Protein AF-A0A847XAD4-F1 (afdb_monomer_lite)

Structure (mmCIF, N/CA/C/O backbone):
data_AF-A0A847XAD4-F1
#
_entry.id   AF-A0A847XAD4-F1
#
loop_
_atom_site.group_PDB
_atom_site.id
_atom_site.type_symbol
_atom_site.label_atom_id
_atom_site.label_alt_id
_atom_site.label_comp_id
_atom_site.label_asym_id
_atom_site.label_entity_id
_atom_site.label_seq_id
_atom_site.pdbx_PDB_ins_code
_atom_site.Cartn_x
_atom_site.Cartn_y
_atom_site.Cartn_z
_atom_site.occupancy
_atom_site.B_iso_or_equiv
_atom_site.auth_seq_id
_atom_site.auth_comp_id
_atom_site.auth_asym_id
_atom_site.auth_atom_id
_atom_site.pdbx_PDB_model_num
ATOM 1 N N . MET A 1 1 ? 10.528 11.516 -0.566 1.00 70.88 1 MET A N 1
ATOM 2 C CA . MET A 1 1 ? 11.124 10.422 -1.367 1.00 70.88 1 MET A CA 1
ATOM 3 C C . MET A 1 1 ? 12.016 9.619 -0.446 1.00 70.88 1 MET A C 1
ATOM 5 O O . MET A 1 1 ? 12.660 10.217 0.404 1.00 70.88 1 MET A O 1
ATOM 9 N N . ILE A 1 2 ? 11.970 8.299 -0.571 1.00 92.25 2 ILE A N 1
ATOM 10 C CA . ILE A 1 2 ? 12.610 7.319 0.315 1.00 92.25 2 ILE A CA 1
ATOM 11 C C . ILE A 1 2 ? 13.691 6.575 -0.473 1.00 92.25 2 ILE A C 1
ATOM 13 O O . ILE A 1 2 ? 13.422 6.122 -1.580 1.00 92.25 2 ILE A O 1
ATOM 17 N N . ASP A 1 3 ? 14.894 6.446 0.081 1.00 95.31 3 ASP A N 1
ATOM 18 C CA . ASP A 1 3 ? 15.961 5.635 -0.519 1.00 95.31 3 ASP A CA 1
ATOM 19 C C . ASP A 1 3 ? 15.807 4.155 -0.149 1.00 95.31 3 ASP A C 1
ATOM 21 O O . ASP A 1 3 ? 15.065 3.806 0.768 1.00 95.31 3 ASP A O 1
ATOM 25 N N . SER A 1 4 ? 16.534 3.265 -0.826 1.00 98.00 4 SER A N 1
ATOM 26 C CA . SER A 1 4 ? 16.558 1.844 -0.460 1.00 98.00 4 SER A CA 1
ATOM 27 C C . SER A 1 4 ? 16.941 1.629 1.013 1.00 98.00 4 SER A C 1
ATOM 29 O O . SER A 1 4 ? 17.783 2.347 1.551 1.00 98.00 4 SER A O 1
ATOM 31 N N . GLY A 1 5 ? 16.366 0.611 1.657 1.00 98.25 5 GLY A N 1
ATOM 32 C CA . GLY A 1 5 ? 16.669 0.255 3.049 1.00 98.25 5 GLY A CA 1
ATOM 33 C C . GLY A 1 5 ? 15.436 0.095 3.938 1.00 98.25 5 GLY A C 1
ATOM 34 O O . GLY A 1 5 ? 14.334 -0.154 3.454 1.00 98.25 5 GLY A O 1
ATOM 35 N N . LEU A 1 6 ? 15.639 0.192 5.253 1.00 98.25 6 LEU A N 1
ATOM 36 C CA . LEU A 1 6 ? 14.574 0.128 6.255 1.00 98.25 6 LEU A CA 1
ATOM 37 C C . LEU A 1 6 ? 14.184 1.534 6.697 1.00 98.25 6 LEU A C 1
ATOM 39 O O . LEU A 1 6 ? 15.039 2.319 7.098 1.00 98.25 6 LEU A O 1
ATOM 43 N N . HIS A 1 7 ? 12.885 1.798 6.703 1.00 98.31 7 HIS A N 1
ATOM 44 C CA . HIS A 1 7 ? 12.317 3.076 7.109 1.00 98.31 7 HIS A CA 1
ATOM 45 C C . HIS A 1 7 ? 11.103 2.839 8.000 1.00 98.31 7 HIS A C 1
ATOM 47 O O . HIS A 1 7 ? 10.338 1.897 7.783 1.00 98.31 7 HIS A O 1
ATOM 53 N N . ILE A 1 8 ? 10.956 3.680 9.020 1.00 98.12 8 ILE A N 1
ATOM 54 C CA . ILE A 1 8 ? 9.891 3.582 10.017 1.00 98.12 8 ILE A CA 1
ATOM 55 C C . ILE A 1 8 ? 9.233 4.950 10.137 1.00 98.12 8 ILE A C 1
ATOM 57 O O . ILE A 1 8 ? 9.901 5.924 10.477 1.00 98.12 8 ILE A O 1
ATOM 61 N N . GLU A 1 9 ? 7.930 4.989 9.906 1.00 96.94 9 GLU A N 1
ATOM 62 C CA . GLU A 1 9 ? 7.089 6.176 9.989 1.00 96.94 9 GLU A CA 1
ATOM 63 C C . GLU A 1 9 ? 6.060 6.008 11.107 1.00 96.94 9 GLU A C 1
ATOM 65 O O . GLU A 1 9 ? 5.565 4.904 11.354 1.00 96.94 9 GLU A O 1
ATOM 70 N N . ARG A 1 10 ? 5.733 7.108 11.788 1.00 97.31 10 ARG A N 1
ATOM 71 C CA . ARG A 1 10 ? 4.679 7.143 12.805 1.00 97.31 10 ARG A CA 1
ATOM 72 C C . ARG A 1 10 ? 3.726 8.282 12.490 1.00 97.31 10 ARG A C 1
ATOM 74 O O . ARG A 1 10 ? 4.142 9.436 12.463 1.00 97.31 10 ARG A O 1
ATOM 81 N N . ILE A 1 11 ? 2.461 7.949 12.271 1.00 95.88 11 ILE A N 1
ATOM 82 C CA . ILE A 1 11 ? 1.413 8.898 11.909 1.00 95.88 11 ILE A CA 1
ATOM 83 C C . ILE A 1 11 ? 0.421 8.989 13.066 1.00 95.88 11 ILE A C 1
ATOM 85 O O . ILE A 1 11 ? -0.356 8.065 13.302 1.00 95.88 11 ILE A O 1
ATOM 89 N N . SER A 1 12 ? 0.419 10.131 13.749 1.00 95.06 12 SER A N 1
ATOM 90 C CA . SER A 1 12 ? -0.590 10.461 14.756 1.00 95.06 12 SER A CA 1
ATOM 91 C C . SER A 1 12 ? -1.679 11.323 14.113 1.00 95.06 12 SER A C 1
ATOM 93 O O . SER A 1 12 ? -1.446 12.471 13.721 1.00 95.06 12 SER A O 1
ATOM 95 N N . VAL A 1 13 ? -2.881 10.767 13.978 1.00 95.12 13 VAL A N 1
ATOM 96 C CA . VAL A 1 13 ? -4.009 11.414 13.299 1.00 95.12 13 VAL A CA 1
ATOM 97 C C . VAL A 1 13 ? -4.788 12.278 14.288 1.00 95.12 13 VAL A C 1
ATOM 99 O O . VAL A 1 13 ? -5.254 11.803 15.324 1.00 95.12 13 VAL A O 1
ATOM 102 N N . THR A 1 14 ? -4.965 13.555 13.942 1.00 91.38 14 THR A N 1
ATOM 103 C CA . THR A 1 14 ? -5.880 14.467 14.638 1.00 91.38 14 THR A CA 1
ATOM 104 C C . THR A 1 14 ? -6.788 15.157 13.621 1.00 91.38 14 THR A C 1
ATOM 106 O O . THR A 1 14 ? -6.334 15.910 12.761 1.00 91.38 14 THR A O 1
ATOM 109 N N . ASN A 1 15 ? -8.093 14.895 13.702 1.00 91.88 15 ASN A N 1
ATOM 110 C CA . ASN A 1 15 ? -9.132 15.398 12.791 1.00 91.88 15 ASN A CA 1
ATOM 111 C C . ASN A 1 15 ? -9.008 14.915 11.337 1.00 91.88 15 ASN A C 1
ATOM 113 O O . ASN A 1 15 ? -9.730 14.004 10.945 1.00 91.88 15 ASN A O 1
ATOM 117 N N . ASN A 1 16 ? -8.157 15.542 10.522 1.00 95.00 16 ASN A N 1
ATOM 118 C CA . ASN A 1 16 ? -7.952 15.194 9.116 1.00 95.00 16 ASN A CA 1
ATOM 119 C C . ASN A 1 16 ? -6.464 15.301 8.783 1.00 95.00 16 ASN A C 1
ATOM 121 O O . ASN A 1 16 ? -5.871 16.365 8.960 1.00 95.00 16 ASN A O 1
ATOM 125 N N . HIS A 1 17 ? -5.881 14.213 8.295 1.00 96.62 17 HIS A N 1
ATOM 126 C CA . HIS A 1 17 ? -4.469 14.124 7.954 1.00 96.62 17 HIS A CA 1
ATOM 127 C C . HIS A 1 17 ? -4.305 13.584 6.534 1.00 96.62 17 HIS A C 1
ATOM 129 O O . HIS A 1 17 ? -4.968 12.621 6.152 1.00 96.62 17 HIS A O 1
ATOM 135 N N . GLU A 1 18 ? -3.408 14.195 5.766 1.00 97.31 18 GLU A N 1
ATOM 136 C CA . GLU A 1 18 ? -3.024 13.722 4.439 1.00 97.31 18 GLU A CA 1
ATOM 137 C C . GLU A 1 18 ? -1.571 13.262 4.482 1.00 97.31 18 GLU A C 1
ATOM 139 O O . GLU A 1 18 ? -0.689 14.004 4.917 1.00 97.31 18 GLU A O 1
ATOM 144 N N . PHE A 1 19 ? -1.322 12.044 4.014 1.00 97.06 19 PHE A N 1
ATOM 145 C CA . PHE A 1 19 ? 0.006 11.456 3.969 1.00 97.06 19 PHE A CA 1
ATOM 146 C C . PHE A 1 19 ? 0.329 10.977 2.556 1.00 97.06 19 PHE A C 1
ATOM 148 O O . PHE A 1 19 ? -0.424 10.212 1.954 1.00 97.06 19 PHE A O 1
ATOM 155 N N . LYS A 1 20 ? 1.474 11.405 2.022 1.00 97.94 20 LYS A N 1
ATOM 156 C CA . LYS A 1 20 ? 1.930 11.014 0.688 1.00 97.94 20 LYS A CA 1
ATOM 157 C C . LYS A 1 20 ? 3.373 10.543 0.720 1.00 97.94 20 LYS A C 1
ATOM 159 O O . LYS A 1 20 ? 4.264 11.303 1.094 1.00 97.94 20 LYS A O 1
ATOM 164 N N . GLN A 1 21 ? 3.609 9.336 0.214 1.00 98.00 21 GLN A N 1
ATOM 165 C CA . GLN A 1 21 ? 4.941 8.754 0.107 1.00 98.00 21 GLN A CA 1
ATOM 166 C C . GLN A 1 21 ? 5.219 8.255 -1.310 1.00 98.00 21 GLN A C 1
ATOM 168 O O . GLN A 1 21 ? 4.434 7.523 -1.907 1.00 98.00 21 GLN A O 1
ATOM 173 N N . VAL A 1 22 ? 6.382 8.636 -1.839 1.00 98.50 22 VAL A N 1
ATOM 174 C CA . VAL A 1 22 ? 6.863 8.213 -3.161 1.00 98.50 22 VAL A CA 1
ATOM 175 C C . VAL A 1 22 ? 8.086 7.332 -2.983 1.00 98.50 22 VAL A C 1
ATOM 177 O O . VAL A 1 22 ? 9.081 7.805 -2.427 1.00 98.50 22 VAL A O 1
ATOM 180 N N . PHE A 1 23 ? 8.002 6.098 -3.476 1.00 98.50 23 PHE A N 1
ATOM 181 C CA . PHE A 1 23 ? 9.059 5.093 -3.546 1.00 98.50 23 PHE A CA 1
ATOM 182 C C . PHE A 1 23 ? 9.709 5.167 -4.933 1.00 98.50 23 PHE A C 1
ATOM 184 O O . PHE A 1 23 ? 9.095 4.729 -5.910 1.00 98.50 23 PHE A O 1
ATOM 191 N N . PRO A 1 24 ? 10.908 5.763 -5.046 1.00 98.56 24 PRO A N 1
ATOM 192 C CA . PRO A 1 24 ? 11.534 6.054 -6.325 1.00 98.56 24 PRO A CA 1
ATOM 193 C C . PRO A 1 24 ? 11.891 4.801 -7.120 1.00 98.56 24 PRO A C 1
ATOM 195 O O . PRO A 1 24 ? 12.037 3.698 -6.586 1.00 98.56 24 PRO A O 1
ATOM 198 N N . LYS A 1 25 ? 12.101 5.000 -8.416 1.00 98.50 25 LYS A N 1
ATOM 199 C CA . LYS A 1 25 ? 12.503 3.944 -9.346 1.00 98.50 25 LYS A CA 1
ATOM 200 C C . LYS A 1 25 ? 13.781 3.216 -8.924 1.00 98.50 25 LYS A C 1
ATOM 202 O O . LYS A 1 25 ? 14.726 3.827 -8.428 1.00 98.50 25 LYS A O 1
ATOM 207 N N . ASN A 1 26 ? 13.828 1.910 -9.188 1.00 98.38 26 ASN A N 1
ATOM 208 C CA . ASN A 1 26 ? 14.950 1.014 -8.860 1.00 98.38 26 ASN A CA 1
ATOM 209 C C . ASN A 1 26 ? 15.336 0.967 -7.366 1.00 98.38 26 ASN A C 1
ATOM 211 O O . ASN A 1 26 ? 16.463 0.596 -7.030 1.00 98.38 26 ASN A O 1
ATOM 215 N N . THR A 1 27 ? 14.427 1.337 -6.462 1.00 98.56 27 THR A N 1
ATOM 216 C CA . THR A 1 27 ? 14.658 1.220 -5.016 1.00 98.56 27 THR A CA 1
ATOM 217 C C . THR A 1 27 ? 14.117 -0.089 -4.465 1.00 98.56 27 THR A C 1
ATOM 219 O O . THR A 1 27 ? 13.220 -0.711 -5.043 1.00 98.56 27 THR A O 1
ATOM 222 N N . ASN A 1 28 ? 14.667 -0.523 -3.336 1.00 98.75 28 ASN A N 1
ATOM 223 C CA . ASN A 1 28 ? 14.148 -1.676 -2.620 1.00 98.75 28 ASN A CA 1
ATOM 224 C C . ASN A 1 28 ? 14.305 -1.542 -1.111 1.00 98.75 28 ASN A C 1
ATOM 226 O O . ASN A 1 28 ? 15.228 -0.885 -0.632 1.00 98.75 28 ASN A O 1
ATOM 230 N N . GLY A 1 29 ? 13.422 -2.182 -0.355 1.00 98.56 29 GLY A N 1
ATOM 231 C CA . GLY A 1 29 ? 13.510 -2.090 1.092 1.00 98.56 29 GLY A CA 1
ATOM 232 C C . GLY A 1 29 ? 12.273 -2.532 1.846 1.00 98.56 29 GLY A C 1
ATOM 233 O O . GLY A 1 29 ? 11.413 -3.255 1.338 1.00 98.56 29 GLY A O 1
ATOM 234 N N . SER A 1 30 ? 12.219 -2.091 3.098 1.00 98.75 30 SER A N 1
ATOM 235 C CA . SER A 1 30 ? 11.099 -2.293 4.007 1.00 98.75 30 SER A CA 1
ATOM 236 C C . SER A 1 30 ? 10.619 -0.956 4.559 1.00 98.75 30 SER A C 1
ATOM 238 O O . SER A 1 30 ? 11.427 -0.126 4.974 1.00 98.75 30 SER A O 1
ATOM 240 N N . TYR A 1 31 ? 9.308 -0.758 4.576 1.00 98.56 31 TYR A N 1
ATOM 241 C CA . TYR A 1 31 ? 8.666 0.443 5.094 1.00 98.56 31 TYR A CA 1
ATOM 242 C C . TYR A 1 31 ? 7.637 0.055 6.145 1.00 98.56 31 TYR A C 1
ATOM 244 O O . TYR A 1 31 ? 6.702 -0.686 5.852 1.00 98.56 31 TYR A O 1
ATOM 252 N N . ILE A 1 32 ? 7.828 0.519 7.374 1.00 98.56 32 ILE A N 1
ATOM 253 C CA . ILE A 1 32 ? 6.922 0.231 8.485 1.00 98.56 32 ILE A CA 1
ATOM 254 C C . ILE A 1 32 ? 6.181 1.514 8.832 1.00 98.56 32 ILE A C 1
ATOM 256 O O . ILE A 1 32 ? 6.816 2.537 9.075 1.00 98.56 32 ILE A O 1
ATOM 260 N N . VAL A 1 33 ? 4.856 1.454 8.872 1.00 97.88 33 VAL A N 1
ATOM 261 C CA . VAL A 1 33 ? 3.992 2.582 9.223 1.00 97.88 33 VAL A CA 1
ATOM 262 C C . VAL A 1 33 ? 3.209 2.213 10.466 1.00 97.88 33 VAL A C 1
ATOM 264 O O . VAL A 1 33 ? 2.464 1.237 10.451 1.00 97.88 33 VAL A O 1
ATOM 267 N N . TYR A 1 34 ? 3.372 2.999 11.523 1.00 97.56 34 TYR A N 1
ATOM 268 C CA . TYR A 1 34 ? 2.531 2.934 12.713 1.00 97.56 34 TYR A CA 1
ATOM 269 C C . TYR A 1 34 ? 1.497 4.047 12.664 1.00 97.56 34 TYR A C 1
ATOM 271 O O . TYR A 1 34 ? 1.837 5.187 12.335 1.00 97.56 34 TYR A O 1
ATOM 279 N N . ILE A 1 35 ? 0.256 3.722 13.005 1.00 95.62 35 ILE A N 1
ATOM 280 C CA . ILE A 1 35 ? -0.866 4.656 12.972 1.00 95.62 35 ILE A CA 1
ATOM 281 C C . ILE A 1 35 ? -1.603 4.616 14.294 1.00 95.62 35 ILE A C 1
ATOM 283 O O . ILE A 1 35 ? -1.943 3.544 14.796 1.00 95.62 35 ILE A O 1
ATOM 287 N N . GLU A 1 36 ? -1.862 5.811 14.808 1.00 94.31 36 GLU A N 1
ATOM 288 C CA . GLU A 1 36 ? -2.628 6.041 16.023 1.00 94.31 36 GLU A CA 1
ATOM 289 C C . GLU A 1 36 ? -3.505 7.300 15.890 1.00 94.31 36 GLU A C 1
ATOM 291 O O . GLU A 1 36 ? -3.318 8.135 14.998 1.00 94.31 36 GLU A O 1
ATOM 296 N N . GLY A 1 37 ? -4.445 7.472 16.820 1.00 93.25 37 GLY A N 1
ATOM 297 C CA . GLY A 1 37 ? -5.290 8.662 16.928 1.00 93.25 37 GLY A CA 1
ATOM 298 C C . GLY A 1 37 ? -6.689 8.487 16.340 1.00 93.25 37 GLY A C 1
ATOM 299 O O . GLY A 1 37 ? -7.185 7.365 16.205 1.00 93.25 37 GLY A O 1
ATOM 300 N N . SER A 1 38 ? -7.335 9.612 16.016 1.00 94.81 38 SER A N 1
ATOM 301 C CA . SER A 1 38 ? -8.736 9.666 15.579 1.00 94.81 38 SER A CA 1
ATOM 302 C C . SER A 1 38 ? -9.005 10.667 14.463 1.00 94.81 38 SER A C 1
ATOM 304 O O . SER A 1 38 ? -8.318 11.678 14.295 1.00 94.81 38 SER A O 1
ATOM 306 N N . GLY A 1 39 ? -10.073 10.391 13.714 1.00 95.75 39 GLY A N 1
ATOM 307 C CA . GLY A 1 39 ? -10.524 11.218 12.601 1.00 95.75 39 GLY A CA 1
ATOM 308 C C . GLY A 1 39 ? -10.302 10.544 11.254 1.00 95.75 39 GLY A C 1
ATOM 309 O O . GLY A 1 39 ? -10.602 9.363 11.085 1.00 95.75 39 GLY A O 1
ATOM 310 N N . LYS A 1 40 ? -9.836 11.309 10.270 1.00 97.81 40 LYS A N 1
ATOM 311 C CA . LYS A 1 40 ? -9.679 10.885 8.882 1.00 97.81 40 LYS A CA 1
ATOM 312 C C . LYS A 1 40 ? -8.218 10.932 8.453 1.00 97.81 40 LYS A C 1
ATOM 314 O O . LYS A 1 40 ? -7.524 11.912 8.710 1.00 97.81 40 LYS A O 1
ATOM 319 N N . LEU A 1 41 ? -7.785 9.883 7.767 1.00 98.06 41 LEU A N 1
ATOM 320 C CA . LEU A 1 41 ? -6.457 9.770 7.184 1.00 98.06 41 LEU A CA 1
ATOM 321 C C . LEU A 1 41 ? -6.589 9.427 5.697 1.00 98.06 41 LEU A C 1
ATOM 323 O O . LEU A 1 41 ? -7.059 8.343 5.351 1.00 98.06 41 LEU A O 1
ATOM 327 N N . ASP A 1 42 ? -6.184 10.345 4.824 1.00 98.50 42 ASP A N 1
ATOM 328 C CA . ASP A 1 42 ? -6.043 10.082 3.392 1.00 98.50 42 ASP A CA 1
ATOM 329 C C . ASP A 1 42 ? -4.571 9.786 3.084 1.00 98.50 42 ASP A C 1
ATOM 331 O O . ASP A 1 42 ? -3.683 10.572 3.411 1.00 98.50 42 ASP A O 1
ATOM 335 N N . VAL A 1 43 ? -4.308 8.639 2.468 1.00 98.50 43 VAL A N 1
ATOM 336 C CA . VAL A 1 43 ? -2.965 8.121 2.203 1.00 98.50 43 VAL A CA 1
ATOM 337 C C . VAL A 1 43 ? -2.780 7.885 0.716 1.00 98.50 43 VAL A C 1
ATOM 339 O O . VAL A 1 43 ? -3.614 7.258 0.063 1.00 98.50 43 VAL A O 1
ATOM 342 N N . GLU A 1 44 ? -1.645 8.337 0.197 1.00 98.62 44 GLU A N 1
ATOM 343 C CA . GLU A 1 44 ? -1.204 8.080 -1.166 1.00 98.62 44 GLU A CA 1
ATOM 344 C C . GLU A 1 44 ? 0.212 7.486 -1.170 1.00 98.62 44 GLU A C 1
ATOM 346 O O . GLU A 1 44 ? 1.186 8.157 -0.825 1.00 98.62 44 GLU A O 1
ATOM 351 N N . LEU A 1 45 ? 0.335 6.225 -1.591 1.00 98.62 45 LEU A N 1
ATOM 352 C CA . LEU A 1 45 ? 1.620 5.551 -1.784 1.00 98.62 45 LEU A CA 1
ATOM 353 C C . LEU A 1 45 ? 1.878 5.373 -3.281 1.00 98.62 45 LEU A C 1
ATOM 355 O O . LEU A 1 45 ? 1.080 4.766 -3.992 1.00 98.62 45 LEU A O 1
ATOM 359 N N . ILE A 1 46 ? 2.997 5.892 -3.775 1.00 98.81 46 ILE A N 1
ATOM 360 C CA . ILE A 1 46 ? 3.348 5.841 -5.198 1.00 98.81 46 ILE A CA 1
ATOM 361 C C . ILE A 1 46 ? 4.638 5.051 -5.352 1.00 98.81 46 ILE A C 1
ATOM 363 O O . ILE A 1 46 ? 5.695 5.510 -4.927 1.00 98.81 46 ILE A O 1
ATOM 367 N N . PHE A 1 47 ? 4.556 3.885 -5.986 1.00 98.75 47 PHE A N 1
ATOM 368 C CA . PHE A 1 47 ? 5.711 3.053 -6.308 1.00 98.75 47 PHE A CA 1
ATOM 369 C C . PHE A 1 47 ? 6.090 3.264 -7.765 1.00 98.75 47 PHE A C 1
ATOM 371 O O . PHE A 1 47 ? 5.315 2.954 -8.673 1.00 98.75 47 PHE A O 1
ATOM 378 N N . GLU A 1 48 ? 7.263 3.844 -7.993 1.00 98.69 48 GLU A N 1
ATOM 379 C CA . GLU A 1 48 ? 7.800 4.082 -9.329 1.00 98.69 48 GLU A CA 1
ATOM 380 C C . GLU A 1 48 ? 8.423 2.818 -9.938 1.00 98.69 48 GLU A C 1
ATOM 382 O O . GLU A 1 48 ? 8.577 1.787 -9.290 1.00 98.69 48 GLU A O 1
ATOM 387 N N . GLU A 1 49 ? 8.770 2.902 -11.220 1.00 98.69 49 GLU A N 1
ATOM 388 C CA . GLU A 1 49 ? 9.232 1.777 -12.034 1.00 98.69 49 GLU A CA 1
ATOM 389 C C . GLU A 1 49 ? 10.362 0.953 -11.382 1.00 98.69 49 GLU A C 1
ATOM 391 O O . GLU A 1 49 ? 11.337 1.500 -10.861 1.00 98.69 49 GLU A O 1
ATOM 396 N N . ASN A 1 50 ? 10.247 -0.377 -11.449 1.00 98.69 50 ASN A N 1
ATOM 397 C CA . ASN A 1 50 ? 11.194 -1.342 -10.872 1.00 98.69 50 ASN A CA 1
ATOM 398 C C . ASN A 1 50 ? 11.389 -1.245 -9.342 1.00 98.69 50 ASN A C 1
ATOM 400 O O . ASN A 1 50 ? 12.360 -1.800 -8.817 1.00 98.69 50 ASN A O 1
ATOM 404 N N . ALA A 1 51 ? 10.516 -0.550 -8.604 1.00 98.69 51 ALA A N 1
ATOM 405 C CA . ALA A 1 51 ? 10.586 -0.511 -7.144 1.00 98.69 51 ALA A CA 1
ATOM 406 C C . ALA A 1 51 ? 10.140 -1.851 -6.524 1.00 98.69 51 ALA A C 1
ATOM 408 O O . ALA A 1 51 ? 9.147 -2.448 -6.947 1.00 98.69 51 ALA A O 1
ATOM 409 N N . LYS A 1 52 ? 10.863 -2.326 -5.500 1.00 98.81 52 LYS A N 1
ATOM 410 C CA . LYS A 1 52 ? 10.599 -3.612 -4.826 1.00 98.81 52 LYS A CA 1
ATOM 411 C C . LYS A 1 52 ? 10.529 -3.450 -3.314 1.00 98.81 52 LYS A C 1
ATOM 413 O O . LYS A 1 52 ? 11.561 -3.332 -2.659 1.00 98.81 52 LYS A O 1
ATOM 418 N N . TRP A 1 53 ? 9.331 -3.463 -2.747 1.00 98.81 53 TRP A N 1
ATOM 419 C CA . TRP A 1 53 ? 9.139 -3.068 -1.353 1.00 98.81 53 TRP A CA 1
ATOM 420 C C . TRP A 1 53 ? 8.303 -4.055 -0.554 1.00 98.81 53 TRP A C 1
ATOM 422 O O . TRP A 1 53 ? 7.340 -4.645 -1.046 1.00 98.81 53 TRP A O 1
ATOM 432 N N . HIS A 1 54 ? 8.681 -4.186 0.713 1.00 98.81 54 HIS A N 1
ATOM 433 C CA . HIS A 1 54 ? 7.860 -4.777 1.754 1.00 98.81 54 HIS A CA 1
ATOM 434 C C . HIS A 1 54 ? 7.293 -3.651 2.614 1.00 98.81 54 HIS A C 1
ATOM 436 O O . HIS A 1 54 ? 8.047 -2.851 3.157 1.00 98.81 54 HIS A O 1
ATOM 442 N N . VAL A 1 55 ? 5.977 -3.575 2.744 1.00 98.69 55 VAL A N 1
ATOM 443 C CA . VAL A 1 55 ? 5.313 -2.600 3.607 1.00 98.69 55 VAL A CA 1
ATOM 444 C C . VAL A 1 55 ? 4.657 -3.343 4.761 1.00 98.69 55 VAL A C 1
ATOM 446 O O . VAL A 1 55 ? 4.025 -4.380 4.557 1.00 98.69 55 VAL A O 1
ATOM 449 N N . LEU A 1 56 ? 4.824 -2.831 5.974 1.00 98.56 56 LEU A N 1
ATOM 450 C CA . LEU A 1 56 ? 4.092 -3.275 7.151 1.00 98.56 56 LEU A CA 1
ATOM 451 C C . LEU A 1 56 ? 3.311 -2.088 7.701 1.00 98.56 56 LEU A C 1
ATOM 453 O O . LEU A 1 56 ? 3.888 -1.098 8.135 1.00 98.56 56 LEU A O 1
ATOM 457 N N . TRP A 1 57 ? 1.997 -2.208 7.663 1.00 97.56 57 TRP A N 1
ATOM 458 C CA . TRP A 1 57 ? 1.059 -1.223 8.160 1.00 97.56 57 TRP A CA 1
ATOM 459 C C . TRP A 1 57 ? 0.501 -1.705 9.490 1.00 97.56 57 TRP A C 1
ATOM 461 O O . TRP A 1 57 ? -0.117 -2.764 9.536 1.00 97.56 57 TRP A O 1
ATOM 471 N N . ILE A 1 58 ? 0.720 -0.950 10.559 1.00 97.12 58 ILE A N 1
ATOM 472 C CA . ILE A 1 58 ? 0.278 -1.287 11.911 1.00 97.12 58 ILE A CA 1
ATOM 473 C C . ILE A 1 58 ? -0.676 -0.194 12.371 1.00 97.12 58 ILE A C 1
ATOM 475 O O . ILE A 1 58 ? -0.278 0.960 12.529 1.00 97.12 58 ILE A O 1
ATOM 479 N N . ASN A 1 59 ? -1.935 -0.562 12.570 1.00 94.50 59 ASN A N 1
ATOM 480 C CA . ASN A 1 59 ? -2.936 0.302 13.177 1.00 94.50 59 ASN A CA 1
ATOM 481 C C . ASN A 1 59 ? -3.241 -0.217 14.584 1.00 94.50 59 ASN A C 1
ATOM 483 O O . ASN A 1 59 ? -3.788 -1.309 14.729 1.00 94.50 59 ASN A O 1
ATOM 487 N N . GLU A 1 60 ? -2.883 0.575 15.591 1.00 89.25 60 GLU A N 1
ATOM 488 C CA . GLU A 1 60 ? -3.105 0.284 17.016 1.00 89.25 60 GLU A CA 1
ATOM 489 C C . GLU A 1 60 ? -4.071 1.295 17.654 1.00 89.25 60 GLU A C 1
ATOM 491 O O . GLU A 1 60 ? -4.143 1.415 18.876 1.00 89.25 60 GLU A O 1
ATOM 496 N N . SER A 1 61 ? -4.825 2.042 16.841 1.00 89.81 61 SER A N 1
ATOM 497 C CA . SER A 1 61 ? -5.800 2.992 17.365 1.00 89.81 61 SER A CA 1
ATOM 498 C C . SER A 1 61 ? -6.896 2.307 18.179 1.00 89.81 61 SER A C 1
ATOM 500 O O . SER A 1 61 ? -7.567 1.373 17.735 1.00 89.81 61 SER A O 1
ATOM 502 N N . ASP A 1 62 ? -7.136 2.864 19.360 1.00 89.31 62 ASP A N 1
ATOM 503 C CA . ASP A 1 62 ? -8.282 2.577 20.221 1.00 89.31 62 ASP A CA 1
ATOM 504 C C . ASP A 1 62 ? -9.472 3.519 19.959 1.00 89.31 62 ASP A C 1
ATOM 506 O O . ASP A 1 62 ? -10.586 3.293 20.434 1.00 89.31 62 ASP A O 1
ATOM 510 N N . GLN A 1 63 ? -9.255 4.573 19.170 1.00 90.44 63 GLN A N 1
ATOM 511 C CA . GLN A 1 63 ? -10.264 5.554 18.774 1.00 90.44 63 GLN A CA 1
ATOM 512 C C . GLN A 1 63 ? -10.759 5.321 17.343 1.00 90.44 63 GLN A C 1
ATOM 514 O O . GLN A 1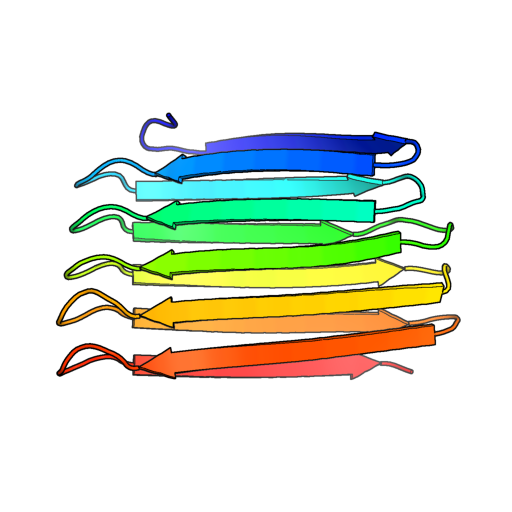 63 ? -10.184 4.562 16.577 1.00 90.44 63 GLN A O 1
ATOM 519 N N . ASN A 1 64 ? -11.821 6.019 16.940 1.00 93.75 64 ASN A N 1
ATOM 520 C CA . ASN A 1 64 ? -12.405 5.846 15.610 1.00 93.75 64 ASN A CA 1
ATOM 521 C C . ASN A 1 64 ? -11.529 6.483 14.511 1.00 93.75 64 ASN A C 1
ATOM 523 O O . ASN A 1 64 ? -11.285 7.696 14.535 1.00 93.75 64 ASN A O 1
ATOM 527 N N . LEU A 1 65 ? -11.137 5.688 13.506 1.00 95.31 65 LEU A N 1
ATOM 528 C CA . LEU A 1 65 ? -10.448 6.170 12.300 1.00 95.31 65 LEU A CA 1
ATOM 529 C C . LEU A 1 65 ? -11.204 5.833 11.019 1.00 95.31 65 LEU A C 1
ATOM 531 O O . LEU A 1 65 ? -11.694 4.719 10.829 1.00 95.31 65 LEU A O 1
ATOM 535 N N . ILE A 1 66 ? -11.194 6.791 10.097 1.00 97.25 66 ILE A N 1
ATOM 536 C CA . ILE A 1 66 ? -11.592 6.615 8.705 1.00 97.25 66 ILE A CA 1
ATOM 537 C C . ILE A 1 66 ? -10.340 6.744 7.836 1.00 97.25 66 ILE A C 1
ATOM 539 O O . ILE A 1 66 ? -9.806 7.838 7.676 1.00 97.25 66 ILE A O 1
ATOM 543 N N . ILE A 1 67 ? -9.886 5.643 7.247 1.00 97.75 67 ILE A N 1
ATOM 544 C CA . ILE A 1 67 ? -8.688 5.595 6.408 1.00 97.75 67 ILE A CA 1
ATOM 545 C C . ILE A 1 67 ? -9.099 5.438 4.943 1.00 97.75 67 ILE A C 1
ATOM 547 O O . ILE A 1 67 ? -9.879 4.549 4.594 1.00 97.75 67 ILE A O 1
ATOM 551 N N . ARG A 1 68 ? -8.556 6.288 4.071 1.00 98.56 68 ARG A N 1
ATOM 552 C CA . ARG A 1 68 ? -8.646 6.151 2.614 1.00 98.56 68 ARG A CA 1
ATOM 553 C C . ARG A 1 68 ? -7.245 6.057 2.048 1.00 98.56 68 ARG A C 1
ATOM 555 O O . ARG A 1 68 ? -6.524 7.041 2.017 1.00 98.56 68 ARG A O 1
ATOM 562 N N . GLU A 1 69 ? -6.876 4.882 1.587 1.00 98.62 69 GLU A N 1
ATOM 563 C CA . GLU A 1 69 ? -5.558 4.580 1.065 1.00 98.62 69 GLU A CA 1
ATOM 564 C C . GLU A 1 69 ? -5.640 4.325 -0.439 1.00 98.62 69 GLU A C 1
ATOM 566 O O . GLU A 1 69 ? -6.447 3.522 -0.912 1.00 98.62 69 GLU A O 1
ATOM 571 N N . LYS A 1 70 ? -4.786 5.017 -1.190 1.00 98.81 70 LYS A N 1
ATOM 572 C CA . LYS A 1 70 ? -4.566 4.793 -2.616 1.00 98.81 70 LYS A CA 1
ATOM 573 C C . LYS A 1 70 ? -3.114 4.420 -2.855 1.00 98.81 70 LYS A C 1
ATOM 575 O O . LYS A 1 70 ? -2.206 5.140 -2.444 1.00 98.81 70 LYS A O 1
ATOM 580 N N . ILE A 1 71 ? -2.903 3.311 -3.546 1.00 98.81 71 ILE A N 1
ATOM 581 C CA . ILE A 1 71 ? -1.582 2.780 -3.863 1.00 98.81 71 ILE A CA 1
ATOM 582 C C . ILE A 1 71 ? -1.448 2.712 -5.379 1.00 98.81 71 ILE A C 1
ATOM 584 O O . ILE A 1 71 ? -2.250 2.055 -6.029 1.00 98.81 71 ILE A O 1
ATOM 588 N N . TYR A 1 72 ? -0.426 3.345 -5.947 1.00 98.88 72 TYR A N 1
ATOM 589 C CA . TYR A 1 72 ? -0.163 3.315 -7.386 1.00 98.88 72 TYR A CA 1
ATOM 590 C C . TYR A 1 72 ? 1.072 2.475 -7.678 1.00 98.88 72 TYR A C 1
ATOM 592 O O . TYR A 1 72 ? 2.158 2.767 -7.170 1.00 98.88 72 TYR A O 1
ATOM 600 N N . LEU A 1 73 ? 0.912 1.458 -8.524 1.00 98.81 73 LEU A N 1
ATOM 601 C CA . LEU A 1 73 ? 1.996 0.569 -8.934 1.00 98.81 73 LEU A CA 1
ATOM 602 C C . LEU A 1 73 ? 2.350 0.831 -10.397 1.00 98.81 73 LEU A C 1
ATOM 604 O O . LEU A 1 73 ? 1.583 0.515 -11.312 1.00 98.81 73 LEU A O 1
ATOM 608 N N . ASN A 1 74 ? 3.523 1.426 -10.612 1.00 98.75 74 ASN A N 1
ATOM 609 C CA . ASN A 1 74 ? 4.086 1.621 -11.943 1.00 98.75 74 ASN A CA 1
ATOM 610 C C . ASN A 1 74 ? 4.732 0.332 -12.474 1.00 98.75 74 ASN A C 1
ATOM 612 O O . ASN A 1 74 ? 4.579 -0.755 -11.919 1.00 98.75 74 ASN A O 1
ATOM 616 N N . ARG A 1 75 ? 5.383 0.443 -13.634 1.00 98.81 75 ARG A N 1
ATOM 617 C CA . ARG A 1 75 ? 5.898 -0.696 -14.394 1.00 98.81 75 ARG A CA 1
ATOM 618 C C . ARG A 1 75 ? 6.868 -1.537 -13.562 1.00 98.81 75 ARG A C 1
ATOM 620 O O . ARG A 1 75 ? 7.729 -0.982 -12.885 1.00 98.81 75 ARG A O 1
ATOM 627 N N . ASP A 1 76 ? 6.716 -2.856 -13.639 1.00 98.75 76 ASP A N 1
ATOM 628 C CA . ASP A 1 76 ? 7.609 -3.841 -13.014 1.00 98.75 76 ASP A CA 1
ATOM 629 C C . ASP A 1 76 ? 7.820 -3.632 -11.495 1.00 98.75 76 ASP A C 1
ATOM 631 O O . ASP A 1 76 ? 8.831 -4.042 -10.918 1.00 98.75 76 ASP A O 1
ATOM 635 N N . VAL A 1 77 ? 6.857 -2.987 -10.826 1.00 98.81 77 VAL A N 1
ATOM 636 C CA . VAL A 1 77 ? 6.832 -2.856 -9.365 1.00 98.81 77 VAL A CA 1
ATOM 637 C C . VAL A 1 77 ? 6.501 -4.198 -8.727 1.00 98.81 77 VAL A C 1
ATOM 639 O O . VAL A 1 77 ? 5.576 -4.884 -9.159 1.00 98.81 77 VAL A O 1
ATOM 642 N N . MET A 1 78 ? 7.201 -4.533 -7.643 1.00 98.81 78 MET A N 1
ATOM 643 C CA . MET A 1 78 ? 6.860 -5.661 -6.778 1.00 98.81 78 MET A CA 1
ATOM 644 C C . MET A 1 78 ? 6.569 -5.160 -5.367 1.0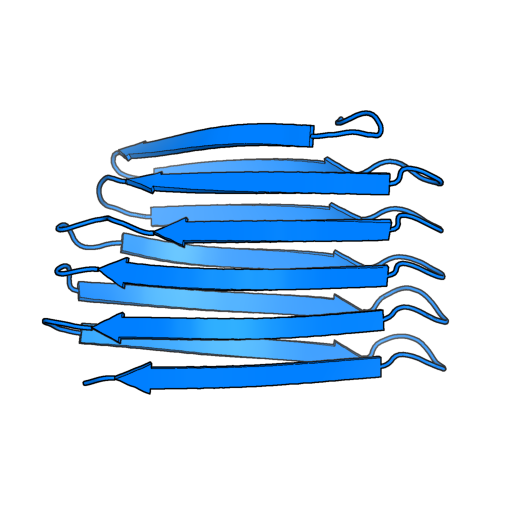0 98.81 78 MET A C 1
ATOM 646 O O . MET A 1 78 ? 7.479 -4.737 -4.652 1.00 98.81 78 MET A O 1
ATOM 650 N N . LEU A 1 79 ? 5.308 -5.235 -4.950 1.00 98.88 79 LEU A N 1
ATOM 651 C CA . LEU A 1 79 ? 4.880 -4.831 -3.616 1.00 98.88 79 LEU A CA 1
ATOM 652 C C . LEU A 1 79 ? 4.402 -6.041 -2.812 1.00 98.88 79 LEU A C 1
ATOM 654 O O . LEU A 1 79 ? 3.514 -6.774 -3.234 1.00 98.88 79 LEU A O 1
ATOM 658 N N . ASN A 1 80 ? 4.950 -6.214 -1.615 1.00 98.81 80 ASN A N 1
ATOM 659 C CA . ASN A 1 80 ? 4.357 -7.061 -0.586 1.00 98.81 80 ASN A CA 1
ATOM 660 C C . ASN A 1 80 ? 3.901 -6.148 0.546 1.00 98.81 80 ASN A C 1
ATOM 662 O O . ASN A 1 80 ? 4.742 -5.511 1.173 1.00 98.81 80 ASN A O 1
ATOM 666 N N . ILE A 1 81 ? 2.606 -6.071 0.821 1.00 98.56 81 ILE A N 1
ATOM 667 C CA . ILE A 1 81 ? 2.074 -5.232 1.895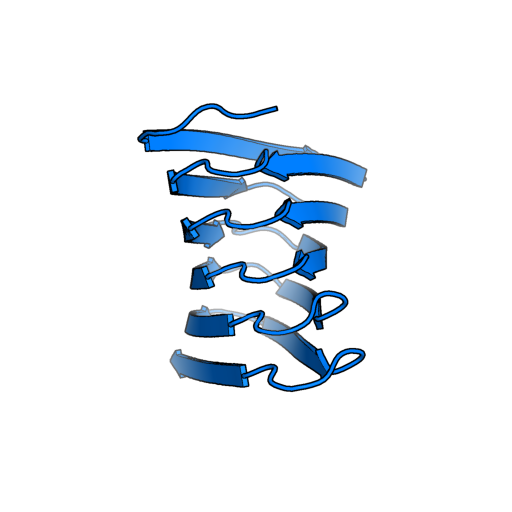 1.00 98.56 81 ILE A CA 1
ATOM 668 C C . ILE A 1 81 ? 1.344 -6.089 2.919 1.00 98.56 81 ILE A C 1
ATOM 670 O O . ILE A 1 81 ? 0.492 -6.910 2.585 1.00 98.56 81 ILE A O 1
ATOM 674 N N . ASN A 1 82 ? 1.716 -5.913 4.178 1.00 98.38 82 ASN A N 1
ATOM 675 C CA . ASN A 1 82 ? 1.100 -6.584 5.305 1.00 98.38 82 ASN A CA 1
ATOM 676 C C . ASN A 1 82 ? 0.348 -5.543 6.123 1.00 98.38 82 ASN A C 1
ATOM 678 O O . ASN A 1 82 ? 0.908 -4.496 6.443 1.00 98.38 82 ASN A O 1
ATOM 682 N N . TYR A 1 83 ? -0.891 -5.848 6.480 1.00 97.75 83 TYR A N 1
ATOM 683 C CA . TYR A 1 83 ? -1.695 -5.027 7.372 1.00 97.75 83 TYR A CA 1
ATOM 684 C C . TYR A 1 83 ? -1.897 -5.771 8.684 1.00 97.75 83 TYR A C 1
ATOM 686 O O . TYR A 1 83 ? -2.418 -6.883 8.684 1.00 97.75 83 TYR A O 1
ATOM 694 N N . ALA A 1 84 ? -1.485 -5.151 9.780 1.00 96.12 84 ALA A N 1
ATOM 695 C CA . ALA A 1 84 ? -1.805 -5.534 11.142 1.00 96.12 84 ALA A CA 1
ATOM 696 C C . ALA A 1 84 ? -2.818 -4.516 11.679 1.00 96.12 84 ALA A C 1
ATOM 698 O O . ALA A 1 84 ? -2.456 -3.417 12.100 1.00 96.12 84 ALA A O 1
ATOM 699 N N . GLU A 1 85 ? -4.097 -4.868 11.604 1.00 93.75 85 GLU A N 1
ATOM 700 C CA . GLU A 1 85 ? -5.185 -4.084 12.191 1.00 93.75 85 GLU A CA 1
ATOM 701 C C . GLU A 1 85 ? -5.434 -4.627 13.604 1.00 93.75 85 GLU A C 1
ATOM 703 O O . GLU A 1 85 ? -6.106 -5.645 13.780 1.00 93.75 85 GLU A O 1
ATOM 708 N N . LEU A 1 86 ? -4.819 -3.989 14.602 1.00 88.88 86 LEU A N 1
ATOM 709 C CA . LEU A 1 86 ? -4.849 -4.368 16.018 1.00 88.88 86 LEU A CA 1
ATOM 710 C C . LEU A 1 86 ? -5.654 -3.335 16.805 1.00 88.88 86 LEU A C 1
ATOM 712 O O . LEU A 1 86 ? -5.142 -2.663 17.698 1.00 88.88 86 LEU A O 1
ATOM 716 N N . SER A 1 87 ? -6.913 -3.160 16.424 1.00 79.00 87 SER A N 1
ATOM 717 C CA . SER A 1 87 ? -7.687 -2.004 16.851 1.00 79.00 87 SER A CA 1
ATOM 718 C C . SER A 1 87 ? -8.844 -2.355 17.775 1.00 79.00 87 SER A C 1
ATOM 720 O O . SER A 1 87 ? -9.583 -3.319 17.546 1.00 79.00 87 SER A O 1
ATOM 722 N N . SER A 1 88 ? -9.065 -1.496 18.765 1.00 85.94 88 SER A N 1
ATOM 723 C CA . SER A 1 88 ? -10.262 -1.503 19.607 1.00 85.94 88 SER A CA 1
ATOM 724 C C . SER A 1 88 ? -11.220 -0.349 19.295 1.00 85.94 88 SER A C 1
ATOM 726 O O . SER A 1 88 ? -12.275 -0.282 19.912 1.00 85.94 88 SER A O 1
ATOM 728 N N . GLY A 1 89 ? -10.926 0.535 18.337 1.00 86.69 89 GLY A N 1
ATOM 729 C CA . GLY A 1 89 ? -11.861 1.571 17.879 1.00 86.69 89 GLY A CA 1
ATOM 730 C C . GLY A 1 89 ? -12.904 1.069 16.869 1.00 86.69 89 GLY A C 1
ATOM 731 O O . GLY A 1 89 ? -12.908 -0.099 16.481 1.00 86.69 89 GLY A O 1
ATOM 732 N N . ASN A 1 90 ? -13.794 1.965 16.419 1.00 91.44 90 ASN A N 1
ATOM 733 C CA . ASN A 1 90 ? -14.670 1.711 15.267 1.00 91.44 90 ASN A CA 1
ATOM 734 C C . ASN A 1 90 ? -14.017 2.275 14.006 1.00 91.44 90 ASN A C 1
ATOM 736 O O . ASN A 1 90 ? -13.914 3.496 13.831 1.00 91.44 90 ASN A O 1
ATOM 740 N N . HIS A 1 91 ? -13.572 1.385 13.128 1.00 93.75 91 HIS A N 1
ATOM 741 C CA . HIS A 1 91 ? -12.744 1.728 11.984 1.00 93.75 91 HIS A CA 1
ATOM 742 C C . HIS A 1 91 ? -13.461 1.526 10.662 1.00 93.75 91 HIS A C 1
ATOM 744 O O . HIS A 1 91 ? -14.140 0.527 10.424 1.00 93.75 91 HIS A O 1
ATOM 750 N N . LYS A 1 92 ? -13.232 2.471 9.752 1.00 96.38 92 LYS A N 1
ATOM 751 C CA . LYS A 1 92 ? -13.588 2.330 8.346 1.00 96.38 92 LYS A CA 1
ATOM 752 C C . LYS A 1 92 ? -12.350 2.531 7.496 1.00 96.38 92 LYS A C 1
ATOM 754 O O . LYS A 1 92 ? -11.780 3.615 7.491 1.00 96.38 92 LYS A O 1
ATOM 759 N N . LYS A 1 93 ? -11.967 1.519 6.732 1.00 96.56 93 LYS A N 1
ATOM 760 C CA . LYS A 1 93 ? -10.820 1.566 5.837 1.00 96.56 93 LYS A CA 1
ATOM 761 C C . LYS A 1 93 ? -11.243 1.273 4.408 1.00 96.56 93 LYS A C 1
ATOM 763 O O . LYS A 1 93 ? -12.040 0.376 4.146 1.00 96.56 93 LYS A O 1
ATOM 768 N N . GLN A 1 94 ? -10.692 2.039 3.483 1.00 98.38 94 GLN A N 1
ATOM 769 C CA . GLN A 1 94 ? -10.753 1.760 2.060 1.00 98.38 94 GLN A CA 1
ATOM 770 C C . GLN A 1 94 ? -9.327 1.740 1.531 1.00 98.38 94 GLN A C 1
ATOM 772 O O . GLN A 1 94 ? -8.636 2.748 1.640 1.00 98.38 94 GLN A O 1
ATOM 777 N N . THR A 1 95 ? -8.911 0.620 0.953 1.00 98.50 95 THR A N 1
ATOM 778 C CA . THR A 1 95 ? -7.618 0.472 0.285 1.00 98.50 95 THR A CA 1
ATOM 779 C C . THR A 1 95 ? -7.869 0.187 -1.186 1.00 98.50 95 THR A C 1
ATOM 781 O O . THR A 1 95 ? -8.478 -0.824 -1.537 1.00 98.50 95 THR A O 1
ATOM 784 N N . LEU A 1 96 ? -7.385 1.077 -2.044 1.00 98.75 96 LEU A N 1
ATOM 785 C CA . LEU A 1 96 ? -7.473 0.961 -3.491 1.00 98.75 96 LEU A CA 1
ATOM 786 C C . LEU A 1 96 ? -6.071 0.874 -4.092 1.00 98.75 96 LEU A C 1
ATOM 788 O O . LEU A 1 96 ? -5.277 1.804 -3.962 1.00 98.75 96 LEU A O 1
ATOM 792 N N . ILE A 1 97 ? -5.782 -0.229 -4.776 1.00 98.81 97 ILE A N 1
ATOM 793 C CA . ILE A 1 97 ? -4.509 -0.460 -5.458 1.00 98.81 97 ILE A CA 1
ATOM 794 C C . ILE A 1 97 ? -4.714 -0.303 -6.966 1.00 98.81 97 ILE A C 1
ATOM 796 O O . ILE A 1 97 ? -5.396 -1.104 -7.599 1.00 98.81 97 ILE A O 1
ATOM 800 N N . GLU A 1 98 ? -4.099 0.720 -7.545 1.00 98.81 98 GLU A N 1
ATOM 801 C CA . GLU A 1 98 ? -4.150 1.063 -8.963 1.00 98.81 98 GLU A CA 1
ATOM 802 C C . GLU A 1 98 ? -2.913 0.501 -9.682 1.00 98.81 98 GLU A C 1
ATOM 804 O O . GLU A 1 98 ? -1.804 1.047 -9.606 1.00 98.81 98 GLU A O 1
ATOM 809 N N . MET A 1 99 ? -3.093 -0.604 -10.407 1.00 98.69 99 MET A N 1
ATOM 810 C CA . MET A 1 99 ? -2.023 -1.289 -11.140 1.00 98.69 99 MET A CA 1
ATOM 811 C C . MET A 1 99 ? -1.881 -0.713 -12.555 1.00 98.69 99 MET A C 1
ATOM 813 O O . MET A 1 99 ? -2.343 -1.287 -13.548 1.00 98.69 99 MET A O 1
ATOM 817 N N . ILE A 1 100 ? -1.273 0.472 -12.630 1.00 98.44 100 ILE A N 1
ATOM 818 C CA . ILE A 1 100 ? -1.165 1.293 -13.848 1.00 98.44 100 ILE A CA 1
ATOM 819 C C . ILE A 1 100 ? 0.013 0.911 -14.752 1.00 98.44 100 ILE A C 1
ATOM 821 O O . ILE A 1 100 ? 0.011 1.227 -15.942 1.00 98.44 100 ILE A O 1
ATOM 825 N N . GLY A 1 101 ? 1.025 0.231 -14.212 1.00 97.50 101 GLY A N 1
ATOM 826 C CA . GLY A 1 101 ? 2.197 -0.214 -14.957 1.00 97.50 101 GLY A CA 1
ATOM 827 C C . GLY A 1 101 ? 2.145 -1.680 -15.375 1.00 97.50 101 GLY A C 1
ATOM 828 O O . GLY A 1 101 ? 1.742 -2.545 -14.599 1.00 97.50 101 GLY A O 1
ATOM 829 N N . ASN A 1 102 ? 2.606 -1.964 -16.597 1.00 98.44 102 ASN A N 1
ATOM 830 C CA . ASN A 1 102 ? 2.800 -3.333 -17.091 1.00 98.44 102 ASN A CA 1
ATOM 831 C C . ASN A 1 102 ? 3.735 -4.113 -16.149 1.00 98.44 102 ASN A C 1
ATOM 833 O O . ASN A 1 102 ? 4.678 -3.524 -15.625 1.00 98.44 102 ASN A O 1
ATOM 837 N N . GLY A 1 103 ? 3.461 -5.398 -15.924 1.00 98.44 103 GLY A N 1
ATOM 838 C CA . GLY A 1 103 ? 4.316 -6.264 -15.105 1.00 98.44 103 GLY A CA 1
ATOM 839 C C . GLY A 1 103 ? 4.250 -5.998 -13.598 1.00 98.44 103 GLY A C 1
ATOM 840 O O . GLY A 1 103 ? 5.008 -6.605 -12.846 1.00 98.44 103 GLY A O 1
ATOM 841 N N . SER A 1 104 ? 3.372 -5.098 -13.134 1.00 98.56 104 SER A N 1
ATOM 842 C CA . SER A 1 104 ? 3.245 -4.813 -11.702 1.00 98.56 104 SER A CA 1
ATOM 843 C C . SER A 1 104 ? 2.627 -5.983 -10.932 1.00 98.56 104 SER A C 1
ATOM 845 O O . SER A 1 104 ? 1.716 -6.671 -11.400 1.00 98.56 104 SER A O 1
ATOM 847 N N . TYR A 1 105 ? 3.136 -6.194 -9.724 1.00 98.75 105 TYR A N 1
ATOM 848 C CA . TYR A 1 105 ? 2.772 -7.282 -8.830 1.00 98.75 105 TYR A CA 1
ATOM 849 C C . TYR A 1 105 ? 2.463 -6.733 -7.439 1.00 98.75 105 TYR A C 1
ATOM 851 O O . TYR A 1 105 ? 3.243 -5.947 -6.891 1.00 98.75 105 TYR A O 1
ATOM 859 N N . VAL A 1 106 ? 1.373 -7.209 -6.835 1.00 98.75 106 VAL A N 1
ATOM 860 C CA . VAL A 1 106 ? 1.076 -6.971 -5.423 1.00 98.75 106 VAL A CA 1
ATOM 861 C C . VAL A 1 106 ? 0.619 -8.232 -4.704 1.00 98.75 106 VAL A C 1
ATOM 863 O O . VAL A 1 106 ? -0.237 -8.973 -5.184 1.00 98.75 106 VAL A O 1
ATOM 866 N N . HIS A 1 107 ? 1.163 -8.446 -3.509 1.00 98.75 107 HIS A N 1
ATOM 867 C CA . HIS A 1 107 ? 0.637 -9.397 -2.537 1.00 98.75 107 HIS A CA 1
ATOM 868 C C . HIS A 1 107 ? 0.256 -8.650 -1.266 1.00 98.75 107 HIS A C 1
ATOM 870 O O . HIS A 1 107 ? 1.116 -8.079 -0.593 1.00 98.75 107 HIS A O 1
ATOM 876 N N . VAL A 1 108 ? -1.034 -8.652 -0.949 1.00 98.56 108 VAL A N 1
ATOM 877 C CA . 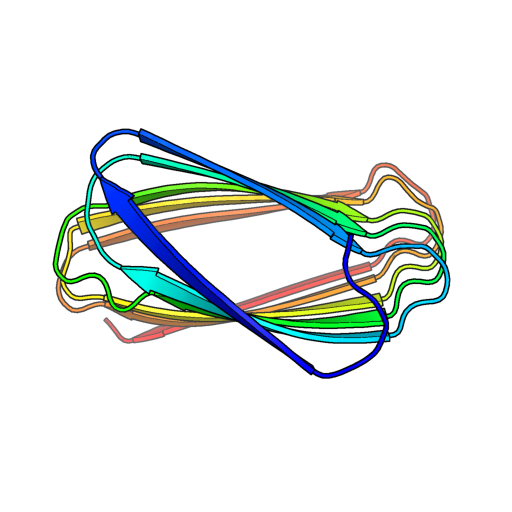VAL A 1 108 ? -1.581 -8.126 0.297 1.00 98.56 108 VAL A CA 1
ATOM 878 C C . VAL A 1 108 ? -1.815 -9.273 1.271 1.00 98.56 108 VAL A C 1
ATOM 880 O O . VAL A 1 108 ? -2.427 -10.276 0.904 1.00 98.56 108 VAL A O 1
ATOM 883 N N . LYS A 1 109 ? -1.363 -9.099 2.515 1.00 97.94 109 LYS A N 1
ATOM 884 C CA . LYS A 1 109 ? -1.676 -9.980 3.644 1.00 97.94 109 LYS A CA 1
ATOM 885 C C . LYS A 1 109 ? -2.244 -9.165 4.799 1.00 97.94 109 LYS A C 1
ATOM 887 O O . LYS A 1 109 ? -1.517 -8.445 5.476 1.00 97.94 109 LYS A O 1
ATOM 892 N N . GLY A 1 110 ? -3.546 -9.262 5.013 1.00 95.94 110 GLY A N 1
ATOM 893 C CA . GLY A 1 110 ? -4.233 -8.684 6.160 1.00 95.94 110 GLY A CA 1
ATOM 894 C C . GLY A 1 110 ? -4.306 -9.668 7.321 1.00 95.94 110 GLY A C 1
ATOM 895 O O . GLY A 1 110 ? -4.677 -10.828 7.138 1.00 95.94 110 GLY A O 1
ATOM 896 N N . ALA A 1 111 ? -3.972 -9.187 8.511 1.00 95.44 111 ALA A N 1
ATOM 897 C CA . ALA A 1 111 ? -4.288 -9.803 9.786 1.00 95.44 111 ALA A CA 1
ATOM 898 C C . ALA A 1 111 ? -5.039 -8.763 10.624 1.00 95.44 111 ALA A C 1
ATOM 900 O O . ALA A 1 111 ? -4.474 -7.734 11.000 1.00 95.44 111 ALA A O 1
ATOM 901 N N . ALA A 1 112 ? -6.317 -9.024 10.885 1.00 92.44 112 ALA A N 1
ATOM 902 C CA . ALA A 1 112 ? -7.166 -8.156 11.686 1.00 92.44 112 ALA A CA 1
ATOM 903 C C . ALA A 1 112 ? -7.574 -8.863 12.981 1.00 92.44 112 ALA A C 1
ATOM 905 O O . ALA A 1 112 ? -8.121 -9.966 12.947 1.00 92.44 112 ALA A O 1
ATOM 906 N N . MET A 1 113 ? -7.317 -8.215 14.112 1.00 90.81 113 MET A N 1
ATOM 907 C CA . MET A 1 113 ? -7.855 -8.574 15.419 1.00 90.81 113 MET A CA 1
ATOM 908 C C . MET A 1 113 ? -8.752 -7.422 15.857 1.00 90.81 113 MET A C 1
ATOM 910 O O . MET A 1 113 ? -8.263 -6.347 16.203 1.00 90.81 113 MET A O 1
ATOM 914 N N . VAL A 1 114 ? -10.063 -7.633 15.770 1.00 84.81 114 VAL A N 1
ATOM 915 C CA . VAL A 1 114 ? -11.055 -6.562 15.905 1.00 84.81 114 VAL A CA 1
ATOM 916 C C . VAL A 1 114 ? -11.844 -6.777 17.186 1.00 84.81 114 VAL A C 1
ATOM 918 O O . VAL A 1 114 ? -12.581 -7.748 17.298 1.00 84.81 114 VAL A O 1
ATOM 921 N N . PHE A 1 115 ? -11.705 -5.863 18.147 1.00 85.75 115 PHE A N 1
ATOM 922 C CA . PHE A 1 115 ? -12.461 -5.939 19.405 1.00 85.75 115 PHE A CA 1
ATOM 923 C C . PHE A 1 115 ? -13.817 -5.224 19.342 1.00 85.75 115 PHE A C 1
ATOM 925 O O . PHE A 1 115 ? -14.704 -5.542 20.129 1.00 85.75 115 PHE A O 1
ATOM 932 N N . ASN A 1 116 ? -13.964 -4.266 18.422 1.00 88.44 116 ASN A N 1
ATOM 933 C CA . ASN A 1 116 ? -15.206 -3.534 18.165 1.00 88.44 116 ASN A CA 1
ATOM 934 C C . ASN A 1 116 ? -15.628 -3.697 16.695 1.00 88.44 116 ASN A C 1
ATOM 936 O O . ASN A 1 116 ? -16.053 -4.782 16.306 1.00 88.44 116 ASN A O 1
ATOM 940 N N . GLU A 1 117 ? -15.511 -2.658 15.862 1.00 91.00 117 GLU A N 1
ATOM 941 C CA . GLU A 1 117 ? -15.963 -2.691 14.466 1.00 91.00 117 GLU A CA 1
ATOM 942 C C . GLU A 1 117 ? -14.830 -2.334 13.499 1.00 91.00 117 GLU A C 1
ATOM 944 O O . GLU A 1 117 ? -14.140 -1.329 13.669 1.00 91.00 117 GLU A O 1
ATOM 949 N N . LEU A 1 118 ? -14.680 -3.129 12.438 1.00 93.56 118 LEU A N 1
ATOM 950 C CA . LEU A 1 118 ? -13.836 -2.818 11.290 1.00 93.56 118 LEU A CA 1
ATOM 951 C C . LEU A 1 118 ? -14.627 -3.074 10.009 1.00 93.56 118 LEU A C 1
ATOM 953 O O . LEU A 1 118 ? -14.900 -4.218 9.647 1.00 93.56 118 LEU A O 1
ATOM 957 N N . TYR A 1 119 ? -14.932 -2.005 9.282 1.00 94.75 119 TYR A N 1
ATOM 958 C CA . TYR A 1 119 ? -15.310 -2.098 7.879 1.00 94.75 119 TYR A CA 1
ATOM 959 C C . TYR A 1 119 ? -14.066 -1.870 7.028 1.00 94.75 119 TYR A C 1
ATOM 961 O O . TYR A 1 119 ? -13.523 -0.764 7.031 1.00 94.75 119 TYR A O 1
ATOM 969 N N . TRP A 1 120 ? -13.635 -2.874 6.265 1.00 95.88 120 TRP A N 1
ATOM 970 C CA . TRP A 1 120 ? -12.507 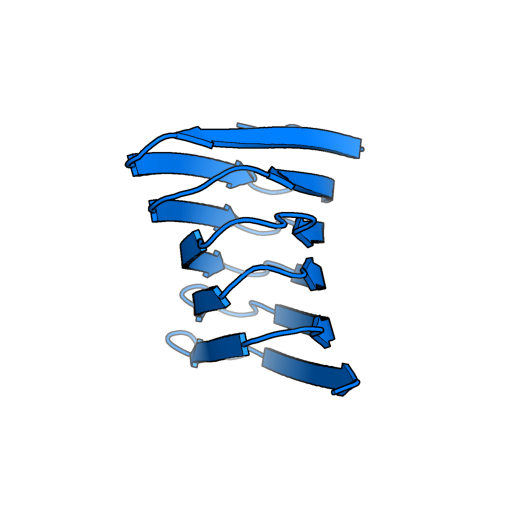-2.728 5.347 1.00 95.88 120 TRP A CA 1
ATOM 971 C C . TRP A 1 120 ? -12.863 -3.184 3.933 1.00 95.88 120 TRP A C 1
ATOM 973 O O . TRP A 1 120 ? -13.137 -4.355 3.687 1.00 95.88 120 TRP A O 1
ATOM 983 N N . ASP A 1 121 ? -12.838 -2.229 3.006 1.00 97.31 121 ASP A N 1
ATOM 984 C CA . ASP A 1 121 ? -12.952 -2.455 1.568 1.00 97.31 121 ASP A CA 1
ATOM 985 C C . ASP A 1 121 ? -11.550 -2.451 0.938 1.00 97.31 121 ASP A C 1
ATOM 987 O O . ASP A 1 121 ? -10.845 -1.439 0.996 1.00 97.31 121 ASP A O 1
ATOM 991 N N . LEU A 1 122 ? -11.130 -3.589 0.383 1.00 97.31 122 LEU A N 1
ATOM 992 C CA . LEU A 1 122 ? -9.815 -3.796 -0.224 1.00 97.31 122 LEU A CA 1
ATOM 993 C C . LEU A 1 122 ? -9.986 -4.175 -1.697 1.00 97.31 122 LEU A C 1
ATOM 995 O O . LEU A 1 122 ? -10.574 -5.208 -2.015 1.00 97.31 122 LEU A O 1
ATOM 999 N N . GLN A 1 123 ? -9.438 -3.353 -2.591 1.00 98.12 123 GLN A N 1
ATOM 1000 C CA . GLN A 1 123 ? -9.588 -3.510 -4.036 1.00 98.12 123 GLN A CA 1
ATOM 1001 C C . GLN A 1 123 ? -8.246 -3.370 -4.756 1.00 98.12 123 GLN A C 1
ATOM 1003 O O . GLN A 1 123 ? -7.428 -2.517 -4.409 1.00 98.12 123 GLN A O 1
ATOM 1008 N N . ALA A 1 124 ? -8.055 -4.163 -5.810 1.00 98.38 124 ALA A N 1
ATOM 1009 C CA . ALA A 1 124 ? -6.978 -3.994 -6.779 1.00 98.38 124 ALA A CA 1
ATOM 1010 C C . ALA A 1 124 ? -7.573 -3.865 -8.188 1.00 98.38 124 ALA A C 1
ATOM 1012 O O . ALA A 1 124 ? -8.319 -4.739 -8.634 1.00 98.38 124 ALA A O 1
ATOM 1013 N N . ILE A 1 125 ? -7.258 -2.772 -8.884 1.00 98.62 125 ILE A N 1
ATOM 1014 C CA . ILE A 1 125 ? -7.725 -2.493 -10.243 1.00 98.62 125 ILE A CA 1
ATOM 1015 C C . ILE A 1 125 ? -6.562 -2.664 -11.219 1.00 98.62 125 ILE A C 1
ATOM 1017 O O . ILE A 1 125 ? -5.536 -1.986 -11.146 1.00 98.62 125 ILE A O 1
ATOM 1021 N N . HIS A 1 126 ? -6.753 -3.578 -12.167 1.00 98.62 126 HIS A N 1
ATOM 1022 C CA . HIS A 1 126 ? -5.784 -3.921 -13.199 1.00 98.62 126 HIS A CA 1
ATOM 1023 C C . HIS A 1 126 ? -5.992 -3.054 -14.447 1.00 98.62 126 HIS A C 1
ATOM 1025 O O . HIS A 1 126 ? -6.823 -3.374 -15.296 1.00 98.62 126 HIS A O 1
ATOM 1031 N N . HIS A 1 127 ? -5.230 -1.964 -14.580 1.00 98.38 127 HIS A N 1
ATOM 1032 C CA . HIS A 1 127 ? -5.284 -1.098 -15.773 1.00 98.38 127 HIS A CA 1
ATOM 1033 C C . HIS A 1 127 ? -4.335 -1.561 -16.876 1.00 98.38 127 HIS A C 1
ATOM 1035 O O . HIS A 1 127 ? -4.638 -1.443 -18.064 1.00 98.38 127 HIS A O 1
ATOM 1041 N N . ALA A 1 128 ? -3.167 -2.077 -16.491 1.00 98.19 128 ALA A N 1
ATOM 1042 C CA . ALA A 1 128 ? -2.143 -2.534 -17.417 1.00 98.19 128 ALA A CA 1
ATOM 1043 C C . ALA A 1 128 ? -2.139 -4.059 -17.603 1.00 98.19 128 ALA A C 1
ATOM 1045 O O . AL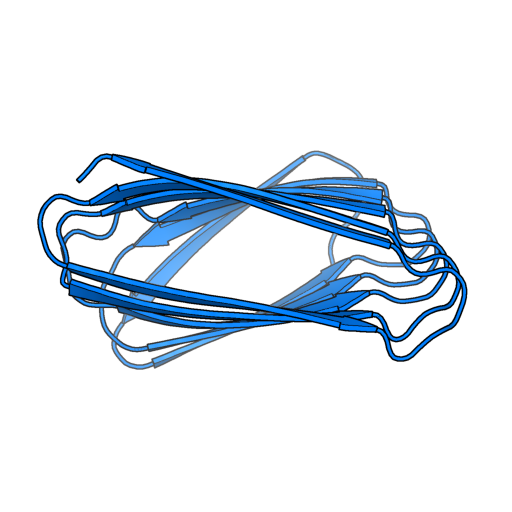A A 1 128 ? -2.665 -4.828 -16.796 1.00 98.19 128 ALA A O 1
ATOM 1046 N N . ARG A 1 129 ? -1.500 -4.503 -18.692 1.00 98.00 129 ARG A N 1
ATOM 1047 C CA . ARG A 1 129 ? -1.297 -5.927 -19.003 1.00 98.00 129 ARG A CA 1
ATOM 1048 C C . ARG A 1 129 ? -0.289 -6.568 -18.047 1.00 98.00 129 ARG A C 1
ATOM 1050 O O . ARG A 1 129 ? 0.544 -5.876 -17.472 1.00 98.00 129 ARG A O 1
ATOM 1057 N N . HIS A 1 130 ? -0.347 -7.896 -17.950 1.00 98.31 130 HIS A N 1
ATOM 1058 C CA . HIS A 1 130 ? 0.597 -8.720 -17.180 1.00 98.31 130 HIS A CA 1
ATOM 1059 C C . HIS A 1 130 ? 0.729 -8.297 -15.713 1.00 98.31 130 HIS A C 1
ATOM 1061 O O . HIS A 1 130 ? 1.803 -8.375 -15.128 1.00 98.31 130 HIS A O 1
ATOM 1067 N N . THR A 1 131 ? -0.372 -7.830 -15.135 1.00 98.69 131 THR A N 1
ATOM 1068 C CA . THR A 1 131 ? -0.458 -7.442 -13.732 1.00 98.69 131 THR A CA 1
ATOM 1069 C C . THR A 1 131 ? -0.977 -8.606 -12.893 1.00 98.69 131 THR A C 1
ATOM 1071 O O . THR A 1 131 ? -1.785 -9.407 -13.367 1.00 98.69 131 THR A O 1
ATOM 1074 N N . TYR A 1 132 ? -0.520 -8.707 -11.646 1.00 98.75 132 TYR A N 1
ATOM 1075 C CA . TYR A 1 132 ? -0.951 -9.742 -10.702 1.00 98.75 132 TYR A CA 1
ATOM 1076 C C . TYR A 1 132 ? -1.238 -9.155 -9.321 1.00 98.75 132 TYR A C 1
ATOM 1078 O O . TYR A 1 132 ? -0.401 -8.449 -8.759 1.00 98.75 132 TYR A O 1
ATOM 1086 N N . ALA A 1 133 ? -2.390 -9.503 -8.753 1.00 98.56 133 ALA A N 1
ATOM 1087 C CA . ALA A 1 133 ? -2.765 -9.143 -7.397 1.00 98.56 133 ALA A CA 1
ATOM 1088 C C . ALA A 1 133 ? -3.232 -10.385 -6.639 1.00 98.56 133 ALA A C 1
ATOM 1090 O O . ALA A 1 133 ? -4.068 -11.143 -7.130 1.00 98.56 133 ALA A O 1
ATOM 1091 N N . GLN A 1 134 ? -2.720 -10.556 -5.425 1.00 98.50 134 GLN A N 1
ATOM 1092 C CA . GLN A 1 134 ? -3.228 -11.520 -4.460 1.00 98.50 134 GLN A CA 1
ATOM 1093 C C . GLN A 1 134 ? -3.600 -10.789 -3.178 1.00 98.50 134 GLN A C 1
ATOM 1095 O O . GLN A 1 134 ? -2.774 -10.069 -2.618 1.00 98.50 134 GLN A O 1
ATOM 1100 N N . LEU A 1 135 ? -4.846 -10.961 -2.739 1.00 97.75 135 LEU A N 1
ATOM 1101 C CA . LEU A 1 135 ? -5.426 -10.259 -1.601 1.00 97.75 135 LEU A CA 1
ATOM 1102 C C . LEU A 1 135 ? -5.862 -11.288 -0.557 1.00 97.75 135 LEU A C 1
ATOM 1104 O O . LEU A 1 135 ? -6.980 -11.796 -0.611 1.00 97.75 135 LEU A O 1
ATOM 1108 N N . ASP A 1 136 ? -4.969 -11.600 0.377 1.00 96.44 136 ASP A N 1
ATOM 1109 C CA . ASP A 1 136 ? -5.260 -12.515 1.477 1.00 96.44 136 ASP A CA 1
ATOM 1110 C C . ASP A 1 136 ? -5.601 -11.688 2.718 1.00 96.44 136 ASP A C 1
ATOM 1112 O O . ASP A 1 136 ? -4.828 -10.817 3.114 1.00 96.44 136 ASP A O 1
ATOM 1116 N N . ASN A 1 137 ? -6.749 -11.936 3.347 1.00 92.06 137 ASN A N 1
ATOM 1117 C CA . ASN A 1 137 ? -7.131 -11.257 4.583 1.00 92.06 137 ASN A CA 1
ATOM 1118 C C . ASN A 1 137 ? -7.711 -12.259 5.581 1.00 92.06 137 ASN A C 1
ATOM 1120 O O . ASN A 1 137 ? -8.643 -13.000 5.264 1.00 92.06 137 ASN A O 1
ATOM 1124 N N . HIS A 1 138 ? -7.146 -12.272 6.783 1.00 93.19 138 HIS A N 1
ATOM 1125 C CA . HIS A 1 138 ? -7.560 -13.122 7.885 1.00 93.19 138 HIS A CA 1
ATOM 1126 C C . HIS A 1 138 ? -8.035 -12.243 9.037 1.00 93.19 138 HIS A C 1
ATOM 1128 O O . HIS A 1 138 ? -7.279 -11.421 9.553 1.00 93.19 138 HIS A O 1
ATOM 1134 N N . ALA A 1 139 ? -9.282 -12.443 9.453 1.00 88.94 139 ALA A N 1
ATOM 1135 C CA . ALA A 1 139 ? -9.874 -11.730 10.573 1.00 88.94 139 ALA A CA 1
ATOM 1136 C C . ALA A 1 139 ? -10.151 -12.691 11.731 1.00 88.94 139 ALA A C 1
ATOM 1138 O O . ALA A 1 139 ? -10.672 -13.790 11.529 1.00 88.94 139 ALA A O 1
ATOM 1139 N N . ILE A 1 140 ? -9.811 -12.245 12.935 1.00 86.69 140 ILE A N 1
ATOM 1140 C CA . ILE A 1 140 ? -10.250 -12.819 14.201 1.00 86.69 140 ILE A CA 1
ATOM 1141 C C . ILE A 1 140 ? -11.206 -11.793 14.812 1.00 86.69 140 ILE A C 1
ATOM 1143 O O . ILE A 1 140 ? -10.812 -10.646 15.046 1.00 86.69 140 ILE A O 1
ATOM 1147 N N . VAL A 1 141 ? -12.454 -12.216 15.007 1.00 76.12 141 VAL A N 1
ATOM 1148 C CA . VAL A 1 141 ? -13.569 -11.426 15.550 1.00 76.12 141 VAL A CA 1
ATOM 1149 C C . VAL A 1 141 ? -14.115 -12.074 16.812 1.00 76.12 141 VAL A C 1
ATOM 1151 O O . VAL A 1 141 ? -14.075 -13.326 16.884 1.00 76.12 141 VAL A O 1
#

Radius of gyration: 14.54 Å; chains: 1; bounding box: 33×28×39 Å

pLDDT: mean 96.0, std 4.52, range [70.88, 98.88]

Sequence (141 aa):
MIDSGLHIERISVTNNHEFKQVFPKNTNGSYIVYIEGSGKLDVELIFEENAKWHVLWINESDQNLIIREKIYLNRDVMLNINYAELSSGNHKKQTLIEMIGNGSYVHVKGAAMVFNELYWDLQAIHHARHTYAQLDNHAIV

Secondary structure (DSSP, 8-state):
---SEEEEEEEEEEEEEEEEEEE-TT-EEEEEEEEEEEEEEEEEEEE-TT-EEEEEEEE--SS-EEEEEEEEE-TT-EEEEEEEEEE-SEEEEEEEEEE-STT-EEEEEEEEEESSEEEEEEEEEE-STT-EEEEEEEEE-

Foldseek 3Di:
DDAAEEEEEEDEDDAEEEEEDEADAPHEYEYEYEYEYDHEYEYEYEYEHLYEYEYEYEYAYQEEYEYEYEYEWAALYHYEYEYEANYNYAYEYEYEYEDQYANAEYEYEAEHEYNDHYHYHHDYDHPYPNYYYHHHHDYDD